Protein AF-A0A821C9X8-F1 (afdb_monomer_lite)

Radius of gyration: 13.67 Å; chains: 1; bounding box: 32×26×39 Å

Sequence (91 aa):
FRSIVYFSDEDNKIIVILRNEESLPLSTCHIDNKELFVYLDEIHIRGTDLKLPLTANTIVILGKNMSKDKLMQTVIRLRDLDFITSKHVLI

Structure (mmCIF, N/CA/C/O backbone):
data_AF-A0A821C9X8-F1
#
_entry.id   AF-A0A821C9X8-F1
#
loop_
_atom_site.group_PDB
_atom_site.id
_atom_site.type_symbol
_atom_site.label_atom_id
_atom_site.label_alt_id
_atom_site.label_comp_id
_atom_site.label_asym_id
_atom_site.label_entity_id
_atom_site.label_seq_id
_atom_site.pdbx_PDB_ins_code
_atom_site.Cartn_x
_atom_site.Cartn_y
_atom_site.Cartn_z
_atom_site.occupancy
_atom_site.B_iso_or_equiv
_atom_site.auth_seq_id
_atom_site.auth_comp_id
_atom_site.auth_asym_id
_atom_site.auth_atom_id
_atom_site.pdbx_PDB_model_num
ATOM 1 N N . PHE A 1 1 ? -9.719 -2.960 -11.298 1.00 69.50 1 PHE A N 1
ATOM 2 C CA . PHE A 1 1 ? -8.313 -2.525 -11.342 1.00 69.50 1 PHE A CA 1
ATOM 3 C C . PHE A 1 1 ? -7.695 -2.884 -12.690 1.00 69.50 1 PHE A C 1
ATOM 5 O O . PHE A 1 1 ? -8.041 -3.920 -13.270 1.00 69.50 1 PHE A O 1
ATOM 12 N N . ARG A 1 2 ? -6.847 -1.997 -13.218 1.00 81.25 2 ARG A N 1
ATOM 13 C CA . ARG A 1 2 ? -6.055 -2.184 -14.446 1.00 81.25 2 ARG A CA 1
ATOM 14 C C . ARG A 1 2 ? -4.558 -2.331 -14.173 1.00 81.25 2 ARG A C 1
ATOM 16 O O . ARG A 1 2 ? -3.842 -2.745 -15.079 1.00 81.25 2 ARG A O 1
ATOM 23 N N . SER A 1 3 ? -4.138 -2.074 -12.937 1.00 86.12 3 SER A N 1
ATOM 24 C CA . SER A 1 3 ? -2.755 -2.228 -12.495 1.00 86.12 3 SER A CA 1
ATOM 25 C C . SER A 1 3 ? -2.691 -2.682 -11.045 1.00 86.12 3 SER A C 1
ATOM 27 O O . SER A 1 3 ? -3.650 -2.492 -10.288 1.00 86.12 3 SER A O 1
ATOM 29 N N . ILE A 1 4 ? -1.559 -3.264 -10.667 1.00 89.50 4 ILE A N 1
ATOM 30 C CA . ILE A 1 4 ? -1.279 -3.764 -9.322 1.00 89.50 4 ILE A CA 1
ATOM 31 C C . ILE A 1 4 ? -0.059 -3.027 -8.779 1.00 89.50 4 ILE A C 1
ATOM 33 O O . ILE A 1 4 ? 0.960 -2.959 -9.452 1.00 89.50 4 ILE A O 1
ATOM 37 N N . VAL A 1 5 ? -0.163 -2.484 -7.573 1.00 88.88 5 VAL A N 1
ATOM 38 C CA . VAL A 1 5 ? 0.925 -1.828 -6.849 1.00 88.88 5 VAL A CA 1
ATOM 39 C C . VAL A 1 5 ? 1.381 -2.751 -5.731 1.00 88.88 5 VAL A C 1
ATOM 41 O O . VAL A 1 5 ? 0.549 -3.225 -4.958 1.00 88.88 5 VAL A O 1
ATOM 44 N N . TYR A 1 6 ? 2.681 -2.991 -5.633 1.00 88.62 6 TYR A N 1
ATOM 45 C CA . TYR A 1 6 ? 3.278 -3.814 -4.585 1.00 88.62 6 TYR A CA 1
ATOM 46 C C . TYR A 1 6 ? 4.711 -3.353 -4.299 1.00 88.62 6 TYR A C 1
ATOM 48 O O . TYR A 1 6 ? 5.279 -2.540 -5.031 1.00 88.62 6 TYR A O 1
ATOM 56 N N . PHE A 1 7 ? 5.288 -3.860 -3.216 1.00 87.25 7 PHE A N 1
ATOM 57 C CA . PHE A 1 7 ? 6.700 -3.668 -2.905 1.00 87.25 7 PHE A CA 1
ATOM 58 C C . PHE A 1 7 ? 7.531 -4.774 -3.551 1.00 87.25 7 PHE A C 1
ATOM 60 O O . PHE A 1 7 ? 7.229 -5.949 -3.369 1.00 87.25 7 PHE A O 1
ATOM 67 N N . SER A 1 8 ? 8.560 -4.398 -4.312 1.00 85.50 8 SER A N 1
ATOM 68 C CA . SER A 1 8 ? 9.518 -5.364 -4.858 1.00 85.50 8 SER A CA 1
ATOM 69 C C . SER A 1 8 ? 10.385 -5.945 -3.744 1.00 85.50 8 SER A C 1
ATOM 71 O O . SER A 1 8 ? 10.991 -5.183 -2.988 1.00 85.50 8 SER A O 1
ATOM 73 N N . ASP A 1 9 ? 10.500 -7.272 -3.698 1.00 83.38 9 ASP A N 1
ATOM 74 C CA . ASP A 1 9 ? 11.352 -7.987 -2.740 1.00 83.38 9 ASP A CA 1
ATOM 75 C C . ASP A 1 9 ? 12.848 -7.682 -2.930 1.00 83.38 9 ASP A C 1
ATOM 77 O O . ASP A 1 9 ? 13.619 -7.742 -1.974 1.00 83.38 9 ASP A O 1
ATOM 81 N N . GLU A 1 10 ? 13.273 -7.338 -4.151 1.00 82.00 10 GLU A N 1
ATOM 82 C CA . GLU A 1 10 ? 14.690 -7.113 -4.475 1.00 82.00 10 GLU A CA 1
ATOM 83 C C . GLU A 1 10 ? 15.190 -5.744 -4.001 1.00 82.00 10 GLU A C 1
ATOM 85 O O . GLU A 1 10 ? 16.302 -5.609 -3.493 1.00 82.00 10 GLU A O 1
ATOM 90 N N . ASP A 1 11 ? 14.358 -4.717 -4.166 1.00 81.06 11 ASP A N 1
ATOM 91 C CA . ASP A 1 11 ? 14.752 -3.314 -4.017 1.00 81.06 11 ASP A CA 1
ATOM 92 C C . ASP A 1 11 ? 13.998 -2.575 -2.906 1.00 81.06 11 ASP A C 1
ATOM 94 O O . ASP A 1 11 ? 14.304 -1.413 -2.627 1.00 81.06 11 ASP A O 1
ATOM 98 N N . ASN A 1 12 ? 12.971 -3.199 -2.320 1.00 81.56 12 ASN A N 1
ATOM 99 C CA . ASN A 1 12 ? 12.023 -2.559 -1.407 1.00 81.56 12 ASN A CA 1
ATOM 100 C C . ASN A 1 12 ? 11.440 -1.241 -1.972 1.00 81.56 12 ASN A C 1
ATOM 102 O O . ASN A 1 12 ? 11.232 -0.245 -1.275 1.00 81.56 12 ASN A O 1
ATOM 106 N N . LYS A 1 13 ? 11.224 -1.212 -3.291 1.00 85.81 13 LYS A N 1
ATOM 107 C CA . LYS A 1 13 ? 10.642 -0.078 -4.019 1.00 85.81 13 LYS A CA 1
ATOM 108 C C . LYS A 1 13 ? 9.202 -0.385 -4.391 1.00 85.81 13 LYS A C 1
ATOM 110 O O . LYS A 1 13 ? 8.857 -1.530 -4.670 1.00 85.81 13 LYS A O 1
ATOM 115 N N . ILE A 1 14 ? 8.383 0.661 -4.457 1.00 87.19 14 ILE A N 1
ATOM 116 C CA . ILE A 1 14 ? 6.995 0.547 -4.902 1.00 87.19 14 ILE A CA 1
ATOM 117 C C . ILE A 1 14 ? 6.967 0.417 -6.425 1.00 87.19 14 ILE A C 1
ATOM 119 O O . ILE A 1 14 ? 7.309 1.361 -7.148 1.00 87.19 14 ILE A O 1
ATOM 123 N N . ILE A 1 15 ? 6.529 -0.745 -6.894 1.00 90.38 15 ILE A N 1
ATOM 124 C CA . ILE A 1 15 ? 6.401 -1.083 -8.308 1.00 90.38 15 ILE A CA 1
ATOM 125 C C . ILE A 1 15 ? 4.924 -1.191 -8.670 1.00 90.38 15 ILE A C 1
ATOM 127 O O . ILE A 1 15 ? 4.095 -1.649 -7.882 1.00 90.38 15 ILE A O 1
ATOM 131 N N . VAL A 1 16 ? 4.605 -0.759 -9.885 1.00 90.25 16 VAL A N 1
ATOM 132 C CA . VAL A 1 16 ? 3.303 -0.930 -10.514 1.00 90.25 16 VAL A CA 1
ATOM 133 C C . VAL A 1 16 ? 3.453 -1.900 -11.675 1.00 90.25 16 VAL A C 1
ATOM 135 O O . VAL A 1 16 ? 4.231 -1.643 -12.590 1.00 90.25 16 VAL A O 1
ATOM 138 N N . ILE A 1 17 ? 2.689 -2.989 -11.646 1.00 90.69 17 ILE A N 1
ATOM 139 C CA . ILE A 1 17 ? 2.504 -3.890 -12.783 1.00 90.69 17 ILE A CA 1
ATOM 140 C C . ILE A 1 17 ? 1.238 -3.485 -13.519 1.00 90.69 17 ILE A C 1
ATOM 142 O O . ILE A 1 17 ? 0.148 -3.407 -12.941 1.00 90.69 17 ILE A O 1
ATOM 146 N N . LEU A 1 18 ? 1.389 -3.237 -14.809 1.00 88.81 18 LEU A N 1
ATOM 147 C CA . LEU A 1 18 ? 0.308 -2.953 -15.733 1.00 88.81 18 LEU A CA 1
ATOM 148 C C . LEU A 1 18 ? -0.297 -4.249 -16.289 1.00 88.81 18 LEU A C 1
ATOM 150 O O . LEU A 1 18 ? 0.307 -5.318 -16.260 1.00 88.81 18 LEU A O 1
ATOM 154 N N . ARG A 1 19 ? -1.499 -4.159 -16.864 1.00 84.88 19 ARG A N 1
ATOM 155 C CA . ARG A 1 19 ? -2.161 -5.294 -17.540 1.00 84.88 19 ARG A CA 1
ATOM 156 C C . ARG A 1 19 ? -1.387 -5.884 -18.722 1.00 84.88 19 ARG A C 1
ATOM 158 O O . ARG A 1 19 ? -1.665 -7.018 -19.087 1.00 84.88 19 ARG A O 1
ATOM 165 N N . ASN A 1 20 ? -0.487 -5.119 -19.332 1.00 86.25 20 ASN A N 1
ATOM 166 C CA . ASN A 1 20 ? 0.405 -5.574 -20.401 1.00 86.25 20 ASN A CA 1
ATOM 167 C C . ASN A 1 20 ? 1.704 -6.204 -19.857 1.00 86.25 20 ASN A C 1
ATOM 169 O O . ASN A 1 20 ? 2.657 -6.328 -20.615 1.00 86.25 20 ASN A O 1
ATOM 173 N N . GLU A 1 21 ? 1.748 -6.547 -18.563 1.00 83.50 21 GLU A N 1
ATOM 174 C CA . GLU A 1 21 ? 2.900 -7.149 -17.869 1.00 83.50 21 GLU A CA 1
ATOM 175 C C . GLU A 1 21 ? 4.125 -6.227 -17.755 1.00 83.50 21 GLU A C 1
ATOM 177 O O . GLU A 1 21 ? 5.193 -6.645 -17.316 1.00 83.50 21 GLU A O 1
ATOM 182 N N . GLU A 1 22 ? 3.969 -4.943 -18.081 1.00 87.12 22 GLU A N 1
ATOM 183 C CA . GLU A 1 22 ? 5.013 -3.946 -17.890 1.00 87.12 22 GLU A CA 1
ATOM 184 C C . GLU A 1 22 ? 5.101 -3.535 -16.416 1.00 87.12 22 GLU A C 1
ATOM 186 O O . GLU A 1 22 ? 4.095 -3.194 -15.784 1.00 87.12 22 GLU A O 1
ATOM 191 N N . SER A 1 23 ? 6.317 -3.553 -15.872 1.00 88.12 23 SER A N 1
ATOM 192 C CA . SER A 1 23 ? 6.616 -3.124 -14.509 1.00 88.12 23 SER A CA 1
ATOM 193 C C . SER A 1 23 ? 7.344 -1.785 -14.513 1.00 88.12 23 SER A C 1
ATOM 195 O O . SER A 1 23 ? 8.404 -1.659 -15.130 1.00 88.12 23 SER A O 1
ATOM 197 N N . LEU A 1 24 ? 6.829 -0.810 -13.772 1.00 91.00 24 LEU A N 1
ATOM 198 C CA . LEU A 1 24 ? 7.457 0.500 -13.629 1.00 91.00 24 LEU A CA 1
ATOM 199 C C . LEU A 1 24 ? 7.345 1.031 -12.194 1.00 91.00 24 LEU A C 1
ATOM 201 O O . LEU A 1 24 ? 6.425 0.656 -11.465 1.00 91.00 24 LEU A O 1
ATOM 205 N N . PRO A 1 25 ? 8.243 1.931 -11.765 1.00 87.88 25 PRO A N 1
ATOM 206 C CA . PRO A 1 25 ? 8.102 2.619 -10.486 1.00 87.88 25 PRO A CA 1
ATOM 207 C C . PRO A 1 25 ? 6.782 3.398 -10.386 1.00 87.88 25 PRO A C 1
ATOM 209 O O . PRO A 1 25 ? 6.363 4.048 -11.351 1.00 87.88 25 PRO A O 1
ATOM 212 N N . LEU A 1 26 ? 6.164 3.420 -9.196 1.00 83.88 26 LEU A N 1
ATOM 213 C CA . LEU A 1 26 ? 4.943 4.210 -8.955 1.00 83.88 26 LEU A CA 1
ATOM 214 C C . LEU A 1 26 ? 5.137 5.695 -9.293 1.00 83.88 26 LEU A C 1
ATOM 216 O O . LEU A 1 26 ? 4.242 6.306 -9.866 1.00 83.88 26 LEU A O 1
ATOM 220 N N . SER A 1 27 ? 6.322 6.252 -9.031 1.00 82.75 27 SER A N 1
ATOM 221 C CA . SER A 1 27 ? 6.663 7.651 -9.335 1.00 82.75 27 SER A CA 1
ATOM 222 C C . SER A 1 27 ? 6.575 8.010 -10.822 1.00 82.75 27 SER A C 1
ATOM 224 O O . SER A 1 27 ? 6.414 9.178 -11.158 1.00 82.75 27 SER A O 1
ATOM 226 N N . THR A 1 28 ? 6.712 7.023 -11.712 1.00 84.50 28 THR A N 1
ATOM 227 C CA . THR A 1 28 ? 6.649 7.198 -13.174 1.00 84.50 28 THR A CA 1
ATOM 228 C C . THR A 1 28 ? 5.309 6.765 -13.770 1.00 84.50 28 THR A C 1
ATOM 230 O O . THR A 1 28 ? 5.085 6.911 -14.972 1.00 84.50 28 THR A O 1
ATOM 233 N N . CYS A 1 29 ? 4.413 6.217 -12.946 1.00 81.38 29 CYS A N 1
ATOM 234 C CA . CYS A 1 29 ? 3.127 5.700 -13.381 1.00 81.38 29 CYS A CA 1
ATOM 235 C C . CYS A 1 29 ? 2.078 6.818 -13.421 1.00 81.38 29 CYS A C 1
ATOM 237 O O . CYS A 1 29 ? 1.851 7.506 -12.431 1.00 81.38 29 CYS A O 1
ATOM 239 N N . HIS A 1 30 ? 1.404 6.970 -14.562 1.00 79.44 30 HIS A N 1
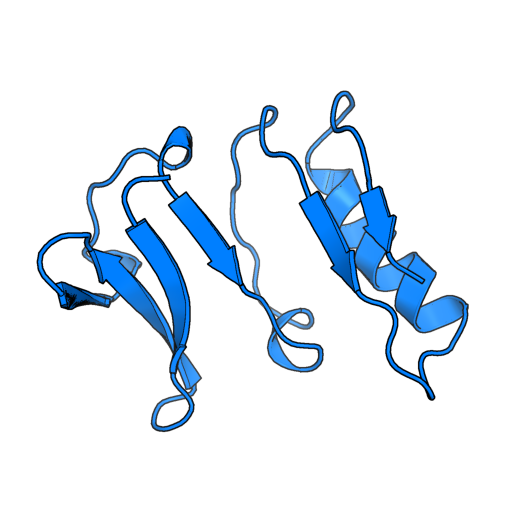ATOM 240 C CA . HIS A 1 30 ? 0.383 8.003 -14.789 1.00 79.44 30 HIS A CA 1
ATOM 241 C C . HIS A 1 30 ? -1.052 7.456 -14.711 1.00 79.44 30 HIS A C 1
ATOM 243 O O . HIS A 1 30 ? -1.976 8.027 -15.287 1.00 79.44 30 HIS A O 1
ATOM 249 N N . ILE A 1 31 ? -1.245 6.313 -14.051 1.00 79.69 31 ILE A N 1
ATOM 250 C CA . ILE A 1 31 ? -2.554 5.660 -13.968 1.00 79.69 31 ILE A CA 1
ATOM 251 C C . ILE A 1 31 ? -3.389 6.293 -12.865 1.00 79.69 31 ILE A C 1
ATOM 253 O O . ILE A 1 31 ? -2.885 6.597 -11.788 1.00 79.69 31 ILE A O 1
ATOM 257 N N . ASP A 1 32 ? -4.680 6.478 -13.142 1.00 79.94 32 ASP A N 1
ATOM 258 C CA . ASP A 1 32 ? -5.634 6.976 -12.156 1.00 79.94 32 ASP A CA 1
ATOM 259 C C . ASP A 1 32 ? -5.640 6.051 -10.929 1.00 79.94 32 ASP A C 1
ATOM 261 O O . ASP A 1 32 ? -5.793 4.832 -11.048 1.00 79.94 32 ASP A O 1
ATOM 265 N N . ASN A 1 33 ? -5.520 6.633 -9.734 1.00 74.88 33 ASN A N 1
ATOM 266 C CA . ASN A 1 33 ? -5.513 5.894 -8.475 1.00 74.88 33 ASN A CA 1
ATOM 267 C C . ASN A 1 33 ? -6.773 5.030 -8.274 1.00 74.88 33 ASN A C 1
ATOM 269 O O . ASN A 1 33 ? -6.737 4.066 -7.511 1.00 74.88 33 ASN A O 1
ATOM 273 N N . LYS A 1 34 ? -7.883 5.331 -8.963 1.00 76.50 34 LYS A N 1
ATOM 274 C CA . LYS A 1 34 ? -9.102 4.499 -8.977 1.00 76.50 34 LYS A CA 1
ATOM 275 C C . LYS A 1 34 ? -8.925 3.165 -9.704 1.00 76.50 34 LYS A C 1
ATOM 277 O O . LYS A 1 34 ? -9.706 2.239 -9.485 1.00 76.50 34 LYS A O 1
ATOM 282 N N . GLU A 1 35 ? -7.930 3.053 -10.577 1.00 81.94 35 GLU A N 1
ATOM 283 C CA . GLU A 1 35 ? -7.647 1.836 -11.340 1.00 81.94 35 GLU A CA 1
ATOM 284 C C . GLU A 1 35 ? -6.550 0.967 -10.709 1.00 81.94 35 GLU A C 1
ATOM 286 O O . GLU A 1 35 ? -6.293 -0.134 -11.210 1.00 81.94 35 GLU A O 1
ATOM 291 N N . LEU A 1 36 ? -5.955 1.413 -9.600 1.00 83.50 36 LEU A N 1
ATOM 292 C CA . LEU A 1 36 ? -4.899 0.707 -8.881 1.00 83.50 36 LEU A CA 1
ATOM 293 C C . LEU A 1 36 ? -5.474 -0.319 -7.895 1.00 83.50 36 LEU A C 1
ATOM 295 O O . LEU A 1 36 ? -6.420 -0.047 -7.157 1.00 83.50 36 LEU A O 1
ATOM 299 N N . PHE A 1 37 ? -4.871 -1.503 -7.862 1.00 85.88 37 PHE A N 1
ATOM 300 C CA . PHE A 1 37 ? -5.025 -2.466 -6.776 1.00 85.88 37 PHE A CA 1
ATOM 301 C C . PHE A 1 37 ? -3.736 -2.486 -5.969 1.00 85.88 37 PHE A C 1
ATOM 303 O O . PHE A 1 37 ? -2.690 -2.803 -6.520 1.00 85.88 37 PHE A O 1
ATOM 310 N N . VAL A 1 38 ? -3.787 -2.142 -4.686 1.00 85.19 38 VAL A N 1
ATOM 311 C CA . VAL A 1 38 ? -2.585 -2.080 -3.852 1.00 85.19 38 VAL A CA 1
ATOM 312 C C . VAL A 1 38 ? -2.508 -3.304 -2.957 1.00 85.19 38 VAL A C 1
ATOM 314 O O . VAL A 1 38 ? -3.429 -3.578 -2.188 1.00 85.19 38 VAL A O 1
ATOM 317 N N . TYR A 1 39 ? -1.383 -4.001 -3.036 1.00 84.75 39 TYR A N 1
ATOM 318 C CA . TYR A 1 39 ? -0.996 -5.040 -2.102 1.00 84.75 39 TYR A CA 1
ATOM 319 C C . TYR A 1 39 ? 0.105 -4.512 -1.182 1.00 84.75 39 TYR A C 1
ATOM 321 O O . TYR A 1 39 ? 1.147 -4.047 -1.643 1.00 84.75 39 TYR A O 1
ATOM 329 N N . LEU A 1 40 ? -0.138 -4.584 0.125 1.00 80.19 40 LEU A N 1
ATOM 330 C CA . LEU A 1 40 ? 0.837 -4.249 1.157 1.00 80.19 40 LEU A CA 1
ATOM 331 C C . LEU A 1 40 ? 0.966 -5.440 2.095 1.00 80.19 40 LEU A C 1
ATOM 333 O O . LEU A 1 40 ? -0.036 -5.938 2.610 1.00 80.19 40 LEU A O 1
ATOM 337 N N . ASP A 1 41 ? 2.197 -5.866 2.335 1.00 76.88 41 ASP A N 1
ATOM 338 C CA . ASP A 1 41 ? 2.494 -6.823 3.389 1.00 76.88 41 ASP A CA 1
ATOM 339 C C . ASP A 1 41 ? 2.651 -6.125 4.752 1.00 76.88 41 ASP A C 1
ATOM 341 O O . ASP A 1 41 ? 2.620 -4.900 4.896 1.00 76.88 41 ASP A O 1
ATOM 345 N N . GLU A 1 42 ? 2.829 -6.934 5.790 1.00 71.81 42 GLU A N 1
ATOM 346 C CA . GLU A 1 42 ? 2.898 -6.462 7.167 1.00 71.81 42 GLU A CA 1
ATOM 347 C C . GLU A 1 42 ? 4.073 -5.510 7.449 1.00 71.81 42 GLU A C 1
ATOM 349 O O . GLU A 1 42 ? 3.949 -4.613 8.292 1.00 71.81 42 GLU A O 1
ATOM 354 N N . ILE A 1 43 ? 5.205 -5.702 6.769 1.00 72.44 43 ILE A N 1
ATOM 355 C CA . ILE A 1 43 ? 6.416 -4.909 6.997 1.00 72.44 43 ILE A CA 1
ATOM 356 C C . ILE A 1 43 ? 6.306 -3.542 6.317 1.00 72.44 43 ILE A C 1
ATOM 358 O O . ILE A 1 43 ? 6.682 -2.536 6.922 1.00 72.44 43 ILE A O 1
ATOM 362 N N . HIS A 1 44 ? 5.687 -3.478 5.138 1.00 71.25 44 HIS A N 1
ATOM 363 C CA . HIS A 1 44 ? 5.585 -2.262 4.332 1.00 71.25 44 HIS A CA 1
ATOM 364 C C . HIS A 1 44 ? 4.357 -1.398 4.663 1.00 71.25 44 HIS A C 1
ATOM 366 O O . HIS A 1 44 ? 4.293 -0.234 4.263 1.00 71.25 44 HIS A O 1
ATOM 372 N N . ILE A 1 45 ? 3.414 -1.890 5.481 1.00 64.94 45 ILE A N 1
ATOM 373 C CA . ILE A 1 45 ? 2.370 -1.045 6.101 1.00 64.94 45 ILE A CA 1
ATOM 374 C C . ILE A 1 45 ? 2.995 0.023 7.023 1.00 64.94 45 ILE A C 1
ATOM 376 O O . ILE A 1 45 ? 2.420 1.095 7.235 1.00 64.94 45 ILE A O 1
ATOM 380 N N . ARG A 1 46 ? 4.181 -0.239 7.592 1.00 64.38 46 ARG A N 1
ATOM 381 C CA . ARG A 1 46 ? 4.895 0.712 8.455 1.00 64.38 46 ARG A CA 1
ATOM 382 C C . ARG A 1 46 ? 5.832 1.592 7.625 1.00 64.38 46 ARG A C 1
ATOM 384 O O . ARG A 1 46 ? 6.969 1.220 7.383 1.00 64.38 46 ARG A O 1
ATOM 391 N N . GLY A 1 47 ? 5.372 2.791 7.270 1.00 63.34 47 GLY A N 1
ATOM 392 C CA . GLY A 1 47 ? 6.214 3.823 6.643 1.00 63.34 47 GLY A CA 1
ATOM 393 C C . GLY A 1 47 ? 5.824 4.197 5.217 1.00 63.34 47 GLY A C 1
ATOM 394 O O . GLY A 1 47 ? 6.454 5.078 4.640 1.00 63.34 47 GLY A O 1
ATOM 395 N N . THR A 1 48 ? 4.769 3.588 4.676 1.00 70.06 48 THR A N 1
ATOM 396 C CA . THR A 1 48 ? 4.258 3.920 3.346 1.00 70.06 48 THR A CA 1
ATOM 397 C C . THR A 1 48 ? 3.001 4.774 3.453 1.00 70.06 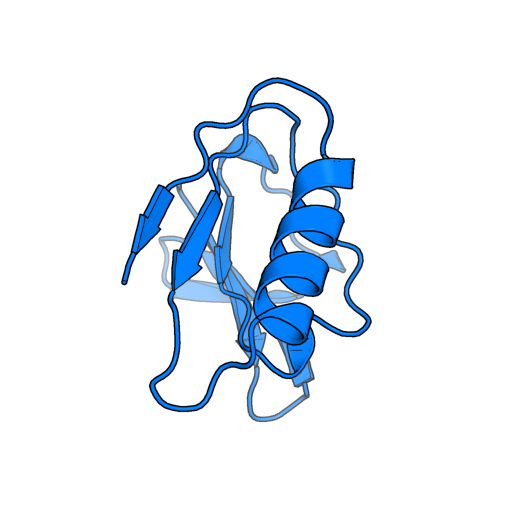48 THR A C 1
ATOM 399 O O . THR A 1 48 ? 1.974 4.304 3.939 1.00 70.06 48 THR A O 1
ATOM 402 N N . ASP A 1 49 ? 3.075 6.017 2.978 1.00 69.19 49 ASP A N 1
ATOM 403 C CA . ASP A 1 49 ? 1.910 6.889 2.808 1.00 69.19 49 ASP A CA 1
ATOM 404 C C . ASP A 1 49 ? 1.419 6.809 1.353 1.00 69.19 49 ASP A C 1
ATOM 406 O O . ASP A 1 49 ? 1.948 7.474 0.459 1.00 69.19 49 ASP A O 1
ATOM 410 N N . LEU A 1 50 ? 0.442 5.932 1.093 1.00 72.88 50 LEU A N 1
ATOM 411 C CA . LEU A 1 50 ? -0.220 5.834 -0.211 1.00 72.88 50 LEU A CA 1
ATOM 412 C C . LEU A 1 50 ? -1.528 6.620 -0.186 1.00 72.88 50 LEU A C 1
ATOM 414 O O . LEU A 1 50 ? -2.491 6.240 0.479 1.00 72.88 50 LEU A O 1
ATOM 418 N N . LYS A 1 51 ? -1.588 7.683 -0.990 1.00 72.19 51 LYS A N 1
ATOM 419 C CA . LYS A 1 51 ? -2.797 8.493 -1.178 1.00 72.19 51 LYS A CA 1
ATOM 420 C C . LYS A 1 51 ? -3.793 7.773 -2.084 1.00 72.19 51 LYS A C 1
ATOM 422 O O . LYS A 1 51 ? -3.838 7.999 -3.295 1.00 72.19 51 LYS A O 1
ATOM 427 N N . LEU A 1 52 ? -4.582 6.887 -1.488 1.00 75.31 52 LEU A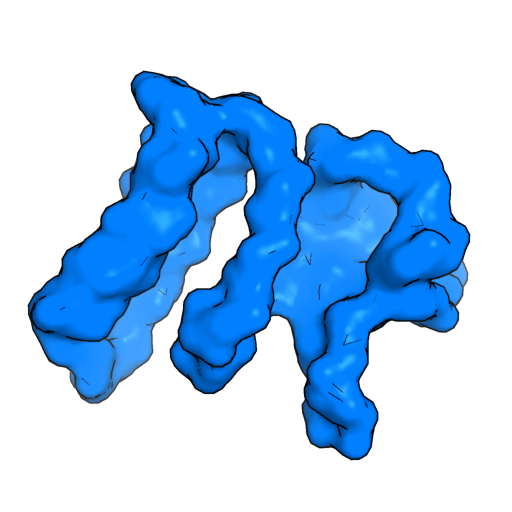 N 1
ATOM 428 C CA . LEU A 1 52 ? -5.677 6.200 -2.165 1.00 75.31 52 LEU A CA 1
ATOM 429 C C . LEU A 1 52 ? -6.919 7.097 -2.264 1.00 75.31 52 LEU A C 1
ATOM 431 O O . LEU A 1 52 ? -7.131 7.961 -1.412 1.00 75.31 52 LEU A O 1
ATOM 435 N N . PRO A 1 53 ? -7.750 6.925 -3.307 1.00 72.00 53 PRO A N 1
ATOM 436 C CA . PRO A 1 53 ? -8.996 7.664 -3.419 1.00 72.00 53 PRO A CA 1
ATOM 437 C C . PRO A 1 53 ? -9.943 7.262 -2.284 1.00 72.00 53 PRO A C 1
ATOM 439 O O . PRO A 1 53 ? -9.974 6.103 -1.879 1.00 72.00 53 PRO A O 1
ATOM 442 N N . LEU A 1 54 ? -10.786 8.195 -1.839 1.00 71.44 54 LEU A N 1
ATOM 443 C CA . LEU A 1 54 ? -11.777 7.967 -0.771 1.00 71.44 54 LEU A CA 1
ATOM 444 C C . LEU A 1 54 ? -12.755 6.816 -1.077 1.00 71.44 54 LEU A C 1
ATOM 446 O O . LEU A 1 54 ? -13.360 6.244 -0.182 1.00 71.44 54 LEU A O 1
ATOM 450 N N . THR A 1 55 ? -12.906 6.452 -2.352 1.00 73.00 55 THR A N 1
ATOM 451 C CA . THR A 1 55 ? -13.747 5.337 -2.809 1.00 73.00 55 THR A CA 1
ATOM 452 C C . THR A 1 55 ? -13.037 3.977 -2.774 1.00 73.00 55 THR A C 1
ATOM 454 O O . THR A 1 55 ? -13.569 3.002 -3.304 1.00 73.00 55 THR A O 1
ATOM 457 N N . ALA A 1 56 ? -11.808 3.894 -2.257 1.00 72.00 56 ALA A N 1
ATOM 458 C CA . ALA A 1 56 ? -11.036 2.658 -2.250 1.00 72.00 56 ALA A CA 1
ATOM 459 C C . ALA A 1 56 ? -11.605 1.658 -1.234 1.00 72.00 56 ALA A C 1
ATOM 461 O O . ALA A 1 56 ? -11.667 1.924 -0.039 1.00 72.00 56 ALA A O 1
ATOM 462 N N . ASN A 1 57 ? -11.966 0.461 -1.694 1.00 76.56 57 ASN A N 1
ATOM 463 C CA . ASN A 1 57 ? -12.275 -0.639 -0.784 1.00 76.56 57 ASN A CA 1
ATOM 464 C C . ASN A 1 57 ? -10.975 -1.255 -0.273 1.00 76.56 57 ASN A C 1
ATOM 466 O O . ASN A 1 57 ? -10.036 -1.451 -1.045 1.00 76.56 57 ASN A O 1
ATOM 470 N N . THR A 1 58 ? -10.928 -1.595 1.013 1.00 73.69 58 THR A N 1
ATOM 471 C CA . THR A 1 58 ? -9.755 -2.245 1.600 1.00 73.69 58 THR A CA 1
ATOM 472 C C . THR A 1 58 ? -10.128 -3.557 2.259 1.00 73.69 58 THR A C 1
ATOM 474 O O . THR A 1 58 ? -11.139 -3.662 2.958 1.00 73.69 58 THR A O 1
ATOM 477 N N . ILE A 1 59 ? -9.270 -4.547 2.046 1.00 77.56 59 ILE A N 1
ATOM 478 C CA . ILE A 1 59 ? -9.336 -5.843 2.703 1.00 77.56 59 ILE A CA 1
ATOM 479 C C . ILE A 1 59 ? -8.112 -5.967 3.601 1.00 77.56 59 ILE A C 1
ATOM 481 O O . ILE A 1 59 ? -6.996 -5.685 3.167 1.00 77.56 59 ILE A O 1
ATOM 485 N N . VAL A 1 60 ? -8.323 -6.379 4.848 1.00 75.31 60 VAL A N 1
ATOM 486 C CA . VAL A 1 60 ? -7.232 -6.718 5.769 1.00 75.31 60 VAL A CA 1
ATOM 487 C C . VAL A 1 60 ? -7.287 -8.214 6.025 1.00 75.31 60 VAL A C 1
ATOM 489 O O . VAL A 1 60 ? -8.315 -8.723 6.472 1.00 75.31 60 VAL A O 1
ATOM 492 N N . ILE A 1 61 ? -6.184 -8.897 5.732 1.00 75.81 61 ILE A N 1
ATOM 493 C CA . ILE A 1 61 ? -6.022 -10.330 5.976 1.00 75.81 61 ILE A CA 1
ATOM 494 C C . ILE A 1 61 ? -5.339 -10.502 7.332 1.00 75.81 61 ILE A C 1
ATOM 496 O O . ILE A 1 61 ? -4.291 -9.900 7.583 1.00 75.81 61 ILE A O 1
ATOM 500 N N . LEU A 1 62 ? -5.935 -11.304 8.213 1.00 73.06 62 LEU A N 1
ATOM 501 C CA . LEU A 1 62 ? -5.358 -11.609 9.520 1.00 73.06 62 LEU A CA 1
ATOM 502 C C . LEU A 1 62 ? -4.385 -12.787 9.421 1.00 73.06 62 LEU A C 1
ATOM 504 O O . LEU A 1 62 ? -4.761 -13.899 9.063 1.00 73.06 62 LEU A O 1
ATOM 508 N N . GLY A 1 63 ? -3.123 -12.560 9.782 1.00 73.06 63 GLY A N 1
ATOM 509 C CA . GLY A 1 63 ? -2.157 -13.643 9.960 1.00 73.06 63 GLY A CA 1
ATOM 510 C C . GLY A 1 63 ? -2.360 -14.380 11.290 1.00 73.06 63 GLY A C 1
ATOM 511 O O . GLY A 1 63 ? -2.747 -13.776 12.290 1.00 73.06 63 GLY A O 1
ATOM 512 N N . LYS A 1 64 ? -2.002 -15.672 11.338 1.00 70.69 64 LYS A N 1
ATOM 513 C CA . LYS A 1 64 ? -2.136 -16.563 12.516 1.00 70.69 64 LYS A CA 1
ATOM 514 C C . LYS A 1 64 ? -1.507 -16.023 13.820 1.00 70.69 64 LYS A C 1
ATOM 516 O O . LYS A 1 64 ? -1.915 -16.438 14.897 1.00 70.69 64 LYS A O 1
ATOM 521 N N . ASN A 1 65 ? -0.559 -15.085 13.731 1.00 69.00 65 ASN A N 1
ATOM 522 C CA . ASN A 1 65 ? 0.159 -14.493 14.871 1.00 69.00 65 ASN A CA 1
ATOM 523 C C . ASN A 1 65 ? -0.067 -12.975 15.019 1.00 69.00 65 ASN A C 1
ATOM 525 O O . ASN A 1 65 ? 0.742 -12.274 15.630 1.00 69.00 65 ASN A O 1
ATOM 529 N N . MET A 1 66 ? -1.135 -12.439 14.433 1.00 71.81 66 MET A N 1
ATOM 530 C CA . MET A 1 66 ? -1.396 -11.005 14.449 1.00 71.81 66 MET A CA 1
ATOM 531 C C . MET A 1 66 ? -2.043 -10.576 15.771 1.00 71.81 66 MET A C 1
ATOM 533 O O . MET A 1 66 ? -3.110 -11.060 16.143 1.00 71.81 66 MET A O 1
ATOM 537 N N . SER A 1 67 ? -1.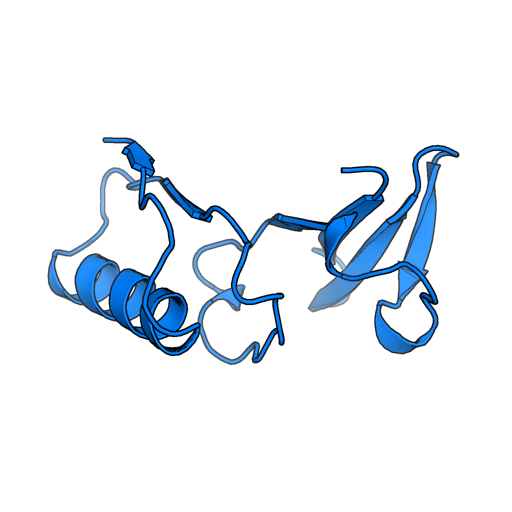404 -9.653 16.497 1.00 80.00 67 SER A N 1
ATOM 538 C CA . SER A 1 67 ? -1.971 -9.122 17.740 1.00 80.00 67 SER A CA 1
ATOM 539 C C . SER A 1 67 ? -3.127 -8.156 17.463 1.00 80.00 67 SER A C 1
ATOM 541 O O . SER A 1 67 ? -3.171 -7.478 16.431 1.00 80.00 67 SER A O 1
ATOM 543 N N . LYS A 1 68 ? -4.050 -8.045 18.426 1.00 76.50 68 LYS A N 1
ATOM 544 C CA . LYS A 1 68 ? -5.175 -7.097 18.375 1.00 76.50 68 LYS A CA 1
ATOM 545 C C . LYS A 1 68 ? -4.701 -5.660 18.138 1.00 76.50 68 LYS A C 1
ATOM 547 O O . LYS A 1 68 ? -5.288 -4.951 17.324 1.00 76.50 68 LYS A O 1
ATOM 552 N N . ASP A 1 69 ? -3.629 -5.242 18.807 1.00 78.31 69 ASP A N 1
ATOM 553 C CA . ASP A 1 69 ? -3.063 -3.900 18.645 1.00 78.31 69 ASP A CA 1
ATOM 554 C C . ASP A 1 69 ? -2.540 -3.675 17.227 1.00 78.31 69 ASP A C 1
ATOM 556 O O . ASP A 1 69 ? -2.754 -2.609 16.649 1.00 78.31 69 ASP A O 1
ATOM 560 N N . LYS A 1 70 ? -1.911 -4.693 16.628 1.00 74.25 70 LYS A N 1
ATOM 561 C CA . LYS A 1 70 ? -1.388 -4.618 15.260 1.00 74.25 70 LYS A CA 1
ATOM 562 C C . LYS A 1 70 ? -2.520 -4.516 14.239 1.00 74.25 70 LYS A C 1
ATOM 564 O O . LYS A 1 70 ? -2.457 -3.656 13.366 1.00 74.25 70 LYS A O 1
ATOM 569 N N . LEU A 1 71 ? -3.600 -5.282 14.419 1.00 76.62 71 LEU A N 1
ATOM 570 C CA . LEU A 1 71 ? -4.830 -5.124 13.637 1.00 76.62 71 LEU A CA 1
ATOM 571 C C . LEU A 1 71 ? -5.398 -3.712 13.744 1.00 76.62 71 LEU A C 1
ATOM 573 O O . LEU A 1 71 ? -5.675 -3.076 12.728 1.00 76.62 71 LEU A O 1
ATOM 577 N N . MET A 1 72 ? -5.560 -3.214 14.967 1.00 77.38 72 MET A N 1
ATOM 578 C CA . MET A 1 72 ? -6.159 -1.904 15.191 1.00 77.38 72 MET A CA 1
ATOM 579 C C . MET A 1 72 ? -5.318 -0.795 14.549 1.00 77.38 72 MET A C 1
ATOM 581 O O . MET A 1 72 ? -5.864 0.087 13.893 1.00 77.38 72 MET A O 1
ATOM 585 N N . GLN A 1 73 ? -3.992 -0.887 14.651 1.00 76.75 73 GLN A N 1
ATOM 586 C CA . GLN A 1 73 ? -3.052 0.035 14.013 1.00 76.75 73 GLN A CA 1
ATOM 587 C C . GLN A 1 73 ? -3.115 -0.007 12.479 1.00 76.75 73 GLN A C 1
ATOM 589 O O . GLN A 1 73 ? -3.044 1.051 11.851 1.00 76.75 73 GLN A O 1
ATOM 594 N N . THR A 1 74 ? -3.275 -1.188 11.874 1.00 74.44 74 THR A N 1
ATOM 595 C CA . THR A 1 74 ? -3.478 -1.324 10.422 1.00 74.44 74 THR A CA 1
ATOM 596 C C . THR A 1 74 ? -4.814 -0.713 10.000 1.00 74.44 74 THR A C 1
ATOM 598 O O . THR A 1 74 ? -4.865 0.094 9.078 1.00 74.44 74 THR A O 1
ATOM 601 N N . VAL A 1 75 ? -5.900 -1.015 10.716 1.00 74.25 75 VAL A N 1
ATOM 602 C CA . VAL A 1 75 ? -7.241 -0.498 10.399 1.00 74.25 75 VAL A CA 1
ATOM 603 C C . VAL A 1 75 ? -7.343 1.017 10.586 1.00 74.25 75 VAL A C 1
ATOM 605 O O . VAL A 1 75 ? -8.058 1.659 9.818 1.00 74.25 75 VAL A O 1
ATOM 608 N N . ILE A 1 76 ? -6.666 1.593 11.586 1.00 74.12 76 ILE A N 1
ATOM 609 C CA . ILE A 1 76 ? -6.612 3.048 11.807 1.00 74.12 76 ILE A CA 1
ATOM 610 C C . ILE A 1 76 ? -5.867 3.736 10.661 1.00 74.12 76 ILE A C 1
ATOM 612 O O . ILE A 1 76 ? -6.382 4.707 10.122 1.00 74.12 76 ILE A O 1
ATOM 616 N N . ARG A 1 77 ? -4.727 3.194 10.217 1.00 70.06 77 ARG A N 1
ATOM 617 C CA . ARG A 1 77 ? -4.004 3.730 9.048 1.00 70.06 77 ARG A CA 1
ATOM 618 C C . ARG A 1 77 ? -4.843 3.680 7.771 1.00 70.06 77 ARG A C 1
ATOM 620 O O . ARG A 1 77 ? -4.824 4.612 6.984 1.00 70.06 77 ARG A O 1
ATOM 627 N N . LEU A 1 78 ? -5.651 2.634 7.608 1.00 69.50 78 LEU A N 1
ATOM 628 C CA . LEU A 1 78 ? -6.638 2.550 6.527 1.00 69.50 78 LEU A CA 1
ATOM 629 C C . LEU A 1 78 ? -7.867 3.451 6.750 1.00 69.50 78 LEU A C 1
ATOM 631 O O . LEU A 1 78 ? -8.655 3.659 5.833 1.00 69.50 78 LEU A O 1
ATOM 635 N N . ARG A 1 79 ? -8.099 3.935 7.980 1.00 61.34 79 ARG A N 1
ATOM 636 C CA . ARG A 1 79 ? -9.221 4.811 8.357 1.00 61.34 79 ARG A CA 1
ATOM 637 C C . ARG A 1 79 ? -8.925 6.287 8.102 1.00 61.34 79 ARG A C 1
ATOM 639 O O . ARG A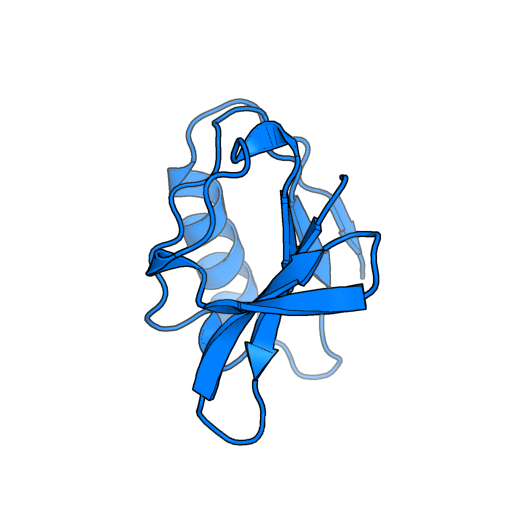 1 79 ? -9.889 6.995 7.850 1.00 61.34 79 ARG A O 1
ATOM 646 N N . ASP A 1 80 ? -7.663 6.711 8.07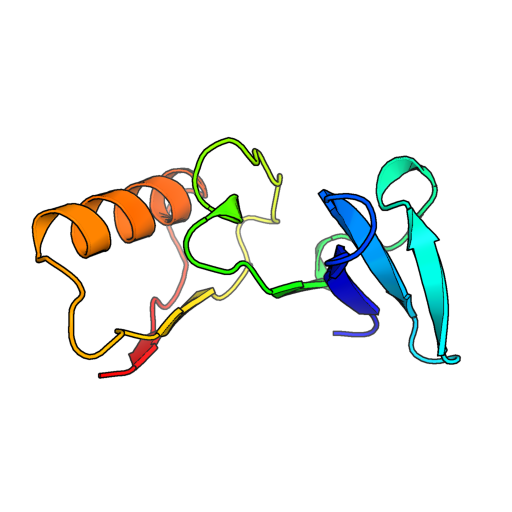8 1.00 59.38 80 ASP A N 1
ATOM 647 C CA . ASP A 1 80 ? -7.274 8.071 7.654 1.00 59.38 80 ASP A CA 1
ATOM 648 C C . ASP A 1 80 ? -7.634 8.383 6.180 1.00 59.38 80 ASP A C 1
ATOM 650 O O . ASP A 1 80 ? -7.474 9.508 5.724 1.00 59.38 80 ASP A O 1
ATOM 654 N N . LEU A 1 81 ? -8.203 7.419 5.444 1.00 52.91 81 LEU A N 1
ATOM 655 C CA . LEU A 1 81 ? -8.819 7.580 4.116 1.00 52.91 81 LEU A CA 1
ATOM 656 C C . LEU A 1 81 ? -10.300 8.034 4.157 1.00 52.91 81 LEU A C 1
ATOM 658 O O . LEU A 1 81 ? -11.049 7.762 3.228 1.00 52.91 81 LEU A O 1
ATOM 662 N N . ASP A 1 82 ? -10.711 8.667 5.252 1.00 44.66 82 ASP A N 1
ATOM 663 C CA . ASP A 1 82 ? -12.013 9.255 5.601 1.00 44.66 82 ASP A CA 1
ATOM 664 C C . ASP A 1 82 ? -13.334 8.664 5.013 1.00 44.66 82 ASP A C 1
ATOM 666 O O . ASP A 1 82 ? -13.677 8.717 3.834 1.00 44.66 82 ASP A O 1
ATOM 670 N N . PHE A 1 83 ? -14.132 8.179 5.965 1.00 47.16 83 PHE A N 1
ATOM 671 C CA . PHE A 1 83 ? -15.588 8.009 6.046 1.00 47.16 83 PHE A CA 1
ATOM 672 C C . PHE A 1 83 ? -16.443 7.027 5.221 1.00 47.16 83 PHE A C 1
ATOM 674 O O . PHE A 1 83 ? -17.496 6.669 5.746 1.00 47.16 83 PHE A O 1
ATOM 681 N N . ILE A 1 84 ? -16.097 6.492 4.045 1.00 38.69 84 ILE A N 1
ATOM 682 C CA . ILE A 1 84 ? -17.011 5.513 3.388 1.00 38.69 84 ILE A CA 1
ATOM 683 C C . ILE A 1 84 ? -16.244 4.399 2.682 1.00 38.69 84 ILE A C 1
ATOM 685 O O . ILE A 1 84 ? -16.170 4.345 1.459 1.00 38.69 84 ILE A O 1
ATOM 689 N N . THR A 1 85 ? -15.693 3.463 3.453 1.00 43.75 85 THR A N 1
ATOM 690 C CA . THR A 1 85 ? -15.115 2.239 2.888 1.00 43.75 85 THR A CA 1
ATOM 691 C C . THR A 1 85 ? -15.668 1.021 3.617 1.00 43.75 85 THR A C 1
ATOM 693 O O . THR A 1 85 ? -15.616 0.929 4.847 1.00 43.75 85 THR A O 1
ATOM 696 N N . SER A 1 86 ? -16.241 0.079 2.861 1.00 46.59 86 SER A N 1
ATOM 697 C CA . SER A 1 86 ? -16.602 -1.239 3.385 1.00 46.59 86 SER A CA 1
ATOM 698 C C . SER A 1 86 ? -15.312 -1.976 3.715 1.00 46.59 86 SER A C 1
ATOM 700 O O . SER A 1 86 ? -14.576 -2.414 2.831 1.00 46.59 86 SER A O 1
ATOM 702 N N . LYS A 1 87 ? -15.005 -2.062 5.008 1.00 51.78 87 LYS A N 1
ATOM 703 C CA . LYS A 1 87 ? -13.812 -2.739 5.516 1.00 51.78 87 LYS A CA 1
ATOM 704 C C . LYS A 1 87 ? -14.134 -4.210 5.666 1.00 51.78 87 LYS A C 1
ATOM 706 O O . LYS A 1 87 ? -14.798 -4.611 6.619 1.00 51.78 87 LYS A O 1
ATOM 711 N N . HIS A 1 88 ? -13.665 -5.006 4.719 1.00 47.94 88 HIS A N 1
ATOM 712 C CA . HIS A 1 88 ? -13.775 -6.451 4.815 1.00 47.94 88 HIS A CA 1
ATOM 713 C C . HIS A 1 88 ? -12.525 -6.969 5.528 1.00 47.94 88 HIS A C 1
ATOM 715 O O . HIS A 1 88 ? -11.425 -6.957 4.983 1.00 47.94 88 HIS A O 1
ATOM 721 N N . VAL A 1 89 ? -12.685 -7.368 6.787 1.00 48.84 89 VAL A N 1
ATOM 722 C CA . VAL A 1 89 ? -11.655 -8.124 7.506 1.00 48.84 89 VAL A CA 1
ATOM 723 C C . VAL A 1 89 ? -11.907 -9.591 7.200 1.00 48.84 89 VAL A C 1
ATOM 725 O O . VAL A 1 89 ? -12.983 -10.100 7.516 1.00 48.84 89 VAL A O 1
ATOM 728 N N . LEU A 1 90 ? -10.948 -10.246 6.551 1.00 48.69 90 LEU A N 1
ATOM 729 C CA . LEU A 1 90 ? -11.006 -11.682 6.303 1.00 48.69 90 LEU A CA 1
ATOM 730 C C . LEU A 1 90 ? -10.188 -12.362 7.408 1.00 48.69 90 LEU A C 1
ATOM 732 O O . LEU A 1 90 ? -8.993 -12.087 7.554 1.00 48.69 90 LEU A O 1
ATOM 736 N N . ILE A 1 91 ? -10.886 -13.144 8.236 1.00 46.06 91 ILE A N 1
ATOM 737 C CA . ILE A 1 91 ? -10.334 -13.929 9.351 1.00 46.06 91 ILE A CA 1
ATOM 738 C C . ILE A 1 91 ? -9.965 -15.314 8.833 1.00 46.06 91 ILE A C 1
ATOM 740 O O . ILE A 1 91 ? -10.811 -15.894 8.115 1.00 46.06 91 ILE A O 1
#

Secondary structure (DSSP, 8-state):
--EEEEE-TTT--EEEEETTS-EEEGGG----GGGEEE---TTTTTT------TT--EEEEPPTT--HHHHHHHHHHTTTT-S---EEEE-

pLDDT: mean 74.51, std 12.45, range [38.69, 91.0]

Foldseek 3Di:
DQWEWEQDPVPRFIWIQGVVRDIDGPVPDPDDLVNYDYDDDLVRLPPDDDLHALADADEAEDDPPQDPVSVVVSVVSVCVSDDDYDYHYDD